Protein AF-A0A7V6W565-F1 (afdb_monomer_lite)

pLDDT: mean 85.3, std 11.92, range [52.03, 97.38]

Foldseek 3Di:
DPPDPALDQWDKDWADDPQQPPDRDQQRWIKMWTAPLVFQWTAQIWTADPVGDIDGDQAHPPPRHGRTDGFPPSVVVSVVVVVVCVVVVVLSDKDWDWDGDPVGIDTPDIGSDDDCVVVCVVHDLCPRPVSVVVVVVVVVVPPDDDDPDPPDPD

Radius of gyration: 19.62 Å; chains: 1; bounding box: 50×30×70 Å

Sequence (154 aa):
LPGIADPIAKGLVRFGCSASKEVDNTSQGSVFCFIDVTTGSYGNPQQDTSDGRRIHPQEHPDTGAPLTGQIPRWKEVRQLIIKICDYMPELEYLGFDIAVSDKGIKIIEINSLPEMTDYQIAGPLKKDPWYGKLWQRAVEKKQPLQPPSRIGDS

Structure (mmCIF, N/CA/C/O backbone):
data_AF-A0A7V6W565-F1
#
_entry.id   AF-A0A7V6W565-F1
#
loop_
_atom_site.group_PDB
_atom_site.id
_atom_site.type_symbol
_atom_site.label_atom_id
_atom_site.label_alt_id
_atom_site.label_comp_id
_atom_site.label_asym_id
_atom_site.label_entity_id
_atom_site.label_seq_id
_atom_site.pdbx_PDB_ins_code
_atom_site.Cartn_x
_atom_site.Cartn_y
_atom_site.Cartn_z
_atom_site.occupancy
_atom_site.B_iso_or_equiv
_atom_site.auth_seq_id
_atom_site.auth_comp_id
_atom_site.auth_asym_id
_atom_site.auth_atom_id
_atom_site.pdbx_PDB_model_num
ATOM 1 N N . LEU A 1 1 ? -14.325 4.413 11.667 1.00 77.38 1 LEU A N 1
ATOM 2 C CA . LEU A 1 1 ? -13.976 5.641 12.430 1.00 77.38 1 LEU A CA 1
ATOM 3 C C . LEU A 1 1 ? -14.972 6.750 12.079 1.00 77.38 1 LEU A C 1
ATOM 5 O O . LEU A 1 1 ? -15.137 7.003 10.891 1.00 77.38 1 LEU A O 1
ATOM 9 N N . PRO A 1 2 ? -15.662 7.391 13.040 1.00 78.56 2 PRO A N 1
ATOM 10 C CA . PRO A 1 2 ? -16.654 8.428 12.737 1.00 78.56 2 PRO A CA 1
ATOM 11 C C . PRO A 1 2 ? -16.098 9.562 11.860 1.00 78.56 2 PRO A C 1
ATOM 13 O O . PRO A 1 2 ? -15.014 10.096 12.112 1.00 78.56 2 PRO A O 1
ATOM 16 N N . GLY A 1 3 ? -16.837 9.930 10.811 1.00 81.12 3 GLY A N 1
ATOM 17 C CA . GLY A 1 3 ? -16.456 10.988 9.869 1.00 81.12 3 GLY A CA 1
ATOM 18 C C . GLY A 1 3 ? -15.223 10.677 9.011 1.00 81.12 3 GLY A C 1
ATOM 19 O O . GLY A 1 3 ? -14.555 11.607 8.568 1.00 81.12 3 GLY A O 1
ATOM 20 N N . ILE A 1 4 ? -14.854 9.405 8.856 1.00 84.44 4 ILE A N 1
ATOM 21 C CA . ILE A 1 4 ? -13.958 8.936 7.794 1.00 84.44 4 ILE A CA 1
ATOM 22 C C . ILE A 1 4 ? -14.836 8.332 6.699 1.00 84.44 4 ILE A C 1
ATOM 24 O O . ILE A 1 4 ? -15.670 7.481 6.997 1.00 84.44 4 ILE A O 1
ATOM 28 N N . ALA A 1 5 ? -14.668 8.804 5.462 1.00 81.56 5 ALA A N 1
ATOM 29 C CA . ALA A 1 5 ? -15.495 8.390 4.330 1.00 81.56 5 ALA A CA 1
ATOM 30 C C . ALA A 1 5 ? -15.083 7.023 3.759 1.00 81.56 5 ALA A C 1
ATOM 32 O O . ALA A 1 5 ? -15.949 6.200 3.480 1.00 81.56 5 ALA A O 1
ATOM 33 N N . ASP A 1 6 ? -13.777 6.774 3.614 1.00 90.56 6 ASP A N 1
ATOM 34 C CA . ASP A 1 6 ? -13.244 5.500 3.122 1.00 90.56 6 ASP A CA 1
ATOM 35 C C . ASP A 1 6 ? -12.639 4.692 4.284 1.00 90.56 6 ASP A C 1
ATOM 37 O O . ASP A 1 6 ? -11.748 5.200 4.975 1.00 90.56 6 ASP A O 1
ATOM 41 N N . PRO A 1 7 ? -13.100 3.454 4.549 1.00 91.06 7 PRO A N 1
ATOM 42 C CA . PRO A 1 7 ? -12.508 2.619 5.591 1.00 91.06 7 PRO A CA 1
ATOM 43 C C . PRO A 1 7 ? -11.051 2.230 5.301 1.00 91.06 7 PRO A C 1
ATOM 45 O O . PRO A 1 7 ? -10.328 1.912 6.243 1.00 91.06 7 PRO A O 1
ATOM 48 N N . ILE A 1 8 ? -10.600 2.280 4.043 1.00 94.06 8 ILE A N 1
ATOM 49 C CA . ILE A 1 8 ? -9.221 1.955 3.665 1.00 94.06 8 ILE A CA 1
ATOM 50 C C . ILE A 1 8 ? -8.350 3.209 3.812 1.00 94.06 8 ILE A C 1
ATOM 52 O O . ILE A 1 8 ? -8.571 4.210 3.138 1.00 94.06 8 ILE A O 1
ATOM 56 N N . ALA A 1 9 ? -7.352 3.143 4.697 1.00 92.19 9 ALA A N 1
ATOM 57 C CA . ALA A 1 9 ? -6.490 4.279 5.029 1.00 92.19 9 ALA A CA 1
ATOM 58 C C . ALA A 1 9 ? -5.532 4.650 3.891 1.00 92.19 9 ALA A C 1
ATOM 60 O O . ALA A 1 9 ? -5.513 5.782 3.413 1.00 92.19 9 ALA A O 1
ATOM 61 N N . LYS A 1 10 ? -4.707 3.680 3.488 1.00 92.31 10 LYS A N 1
ATOM 62 C CA . LYS A 1 10 ? -3.666 3.798 2.468 1.00 92.31 10 LYS A CA 1
ATOM 63 C C . LYS A 1 10 ? -3.403 2.434 1.844 1.00 92.31 10 LYS A C 1
ATOM 65 O O . LYS A 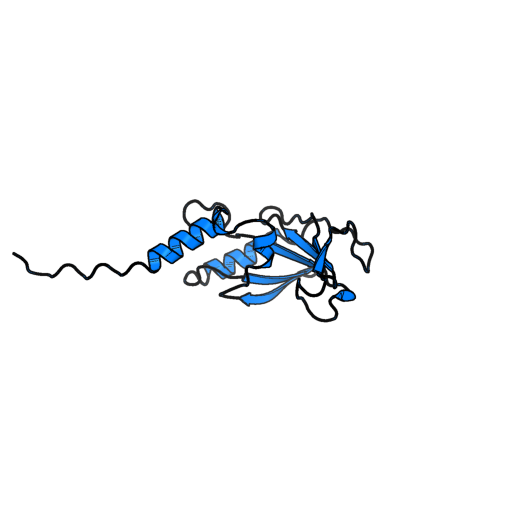1 10 ? -3.751 1.403 2.415 1.00 92.31 10 LYS A O 1
ATOM 70 N N . GLY A 1 11 ? -2.769 2.458 0.681 1.00 93.31 11 GLY A N 1
ATOM 71 C CA . GLY A 1 11 ? -2.233 1.280 0.021 1.00 93.31 11 GLY A CA 1
ATOM 72 C C . GLY A 1 11 ? -0.993 1.650 -0.777 1.00 93.31 11 GLY A C 1
ATOM 73 O O . GLY A 1 11 ? -0.820 2.800 -1.190 1.00 93.31 11 GLY A O 1
ATOM 74 N N . LEU A 1 12 ? -0.135 0.666 -0.986 1.00 93.31 12 LEU A N 1
ATOM 75 C CA . LEU A 1 12 ? 0.997 0.750 -1.892 1.00 93.31 12 LEU A CA 1
ATOM 76 C C . LEU A 1 12 ? 1.062 -0.530 -2.721 1.00 93.31 12 LEU A C 1
ATOM 78 O O . LEU A 1 12 ? 0.588 -1.581 -2.291 1.00 93.31 12 LEU A O 1
ATOM 82 N N . VAL A 1 13 ? 1.623 -0.423 -3.916 1.00 92.50 13 VAL A N 1
ATOM 83 C CA . VAL A 1 13 ? 1.984 -1.564 -4.755 1.00 92.50 13 VAL A CA 1
ATOM 84 C C . VAL A 1 13 ? 3.499 -1.649 -4.802 1.00 92.50 13 VAL A C 1
ATOM 86 O O . VAL A 1 13 ? 4.162 -0.628 -4.991 1.00 92.50 13 VAL A O 1
ATOM 89 N N . ARG A 1 14 ? 4.032 -2.858 -4.614 1.00 89.31 14 ARG A N 1
ATOM 90 C CA . ARG A 1 14 ? 5.461 -3.164 -4.723 1.00 89.31 14 ARG A CA 1
ATOM 91 C C . ARG A 1 14 ? 5.709 -3.929 -6.017 1.00 89.31 14 ARG A C 1
ATOM 93 O O . ARG A 1 14 ? 4.965 -4.845 -6.362 1.00 89.31 14 ARG A O 1
ATOM 100 N N . PHE A 1 15 ? 6.752 -3.533 -6.728 1.00 88.62 15 PHE A N 1
ATOM 101 C CA . PHE A 1 15 ? 7.252 -4.191 -7.923 1.00 88.62 15 PHE A CA 1
ATOM 102 C C . PHE A 1 15 ? 8.594 -4.823 -7.570 1.00 88.62 15 PHE A C 1
ATOM 104 O O . PHE A 1 15 ? 9.558 -4.121 -7.244 1.00 88.62 15 PHE A O 1
ATOM 111 N N . GLY A 1 16 ? 8.626 -6.155 -7.592 1.00 83.38 16 GLY A N 1
ATOM 112 C CA . GLY A 1 16 ? 9.849 -6.911 -7.364 1.00 83.38 16 GLY A CA 1
ATOM 113 C C . GLY A 1 16 ? 10.858 -6.634 -8.469 1.00 83.38 16 GLY A C 1
ATOM 114 O O . GLY A 1 16 ? 10.502 -6.635 -9.646 1.00 83.38 16 GLY A O 1
ATOM 115 N N . CYS A 1 17 ? 12.112 -6.425 -8.084 1.00 76.81 17 CYS A N 1
ATOM 116 C CA . CYS A 1 17 ? 13.211 -6.203 -9.008 1.00 76.81 17 CYS A CA 1
ATOM 117 C C . CYS A 1 17 ? 14.395 -7.135 -8.713 1.00 76.81 17 CYS A C 1
ATOM 119 O O . CYS A 1 17 ? 14.530 -7.692 -7.619 1.00 76.81 17 CYS A O 1
ATOM 121 N N . SER A 1 18 ? 15.302 -7.280 -9.675 1.00 78.56 18 SER A N 1
ATOM 122 C CA . SER A 1 18 ? 16.532 -8.061 -9.527 1.00 78.56 18 SER A CA 1
ATOM 123 C C . SER A 1 18 ? 17.383 -7.576 -8.346 1.00 78.56 18 SER A C 1
ATOM 125 O O . SER A 1 18 ? 18.004 -8.387 -7.657 1.00 78.56 18 SER A O 1
ATOM 127 N N . ALA A 1 19 ? 17.347 -6.271 -8.049 1.00 69.44 19 ALA A N 1
ATOM 128 C CA . ALA A 1 19 ? 18.035 -5.677 -6.907 1.00 69.44 19 ALA A CA 1
ATOM 129 C C . ALA A 1 19 ? 17.452 -6.122 -5.549 1.00 69.44 19 ALA A C 1
ATOM 131 O O . ALA A 1 19 ? 18.225 -6.321 -4.611 1.00 69.44 19 ALA A O 1
ATOM 132 N N . SER A 1 20 ? 16.136 -6.362 -5.460 1.00 64.94 20 SER A N 1
ATOM 133 C CA . SER A 1 20 ? 15.459 -6.838 -4.240 1.00 64.94 20 SER A CA 1
ATOM 134 C C . SER A 1 20 ? 15.585 -8.344 -3.987 1.00 64.94 20 SER A C 1
ATOM 136 O O . SER A 1 20 ? 15.229 -8.818 -2.908 1.00 64.94 20 SER A O 1
ATOM 138 N N . LYS A 1 21 ? 16.137 -9.107 -4.944 1.00 69.75 21 LYS A N 1
ATOM 139 C CA . LYS A 1 21 ? 16.239 -10.578 -4.879 1.00 69.75 21 LYS A CA 1
ATOM 140 C C . LYS A 1 21 ? 14.869 -11.215 -4.555 1.00 69.75 21 LYS A C 1
ATOM 142 O O . LYS A 1 21 ? 13.857 -10.786 -5.092 1.00 69.75 21 LYS A O 1
ATOM 147 N N . GLU A 1 22 ? 14.842 -12.235 -3.695 1.00 61.06 22 GLU A N 1
ATOM 148 C CA . GLU A 1 22 ? 13.642 -12.991 -3.290 1.00 61.06 22 GLU A CA 1
ATOM 149 C C . GLU A 1 22 ? 12.832 -12.314 -2.161 1.00 61.06 22 GLU A C 1
ATOM 151 O O . GLU A 1 22 ? 11.953 -12.945 -1.574 1.00 61.06 22 GLU A O 1
ATOM 156 N N . VAL A 1 23 ? 13.154 -11.071 -1.777 1.00 55.09 23 VAL A N 1
ATOM 157 C CA . VAL A 1 23 ? 12.593 -10.433 -0.573 1.00 55.09 23 VAL A CA 1
ATOM 158 C C . VAL A 1 23 ? 11.706 -9.245 -0.941 1.00 55.09 23 VAL A C 1
ATOM 160 O O . VAL A 1 23 ? 12.156 -8.294 -1.572 1.00 55.09 23 VAL A O 1
ATOM 163 N N . ASP A 1 24 ? 10.453 -9.271 -0.483 1.00 54.97 24 ASP A N 1
ATOM 164 C CA . ASP A 1 24 ? 9.462 -8.203 -0.690 1.00 54.97 24 ASP A CA 1
ATOM 165 C C . ASP A 1 24 ? 9.582 -7.095 0.377 1.00 54.97 24 ASP A C 1
ATOM 167 O O . ASP A 1 24 ? 8.641 -6.798 1.112 1.00 54.97 24 ASP A O 1
ATOM 171 N N . ASN A 1 25 ? 10.783 -6.526 0.530 1.00 59.12 25 ASN A N 1
ATOM 172 C CA . ASN A 1 25 ? 11.044 -5.440 1.477 1.00 59.12 25 ASN A CA 1
ATOM 173 C C . ASN A 1 25 ? 11.480 -4.166 0.740 1.00 59.12 25 ASN A C 1
ATOM 175 O O . ASN A 1 25 ? 12.493 -4.162 0.035 1.00 59.12 25 ASN A O 1
ATOM 179 N N . THR A 1 26 ? 10.756 -3.071 0.989 1.00 56.31 26 THR A N 1
ATOM 180 C CA . THR A 1 26 ? 10.993 -1.728 0.439 1.00 56.31 26 THR A CA 1
ATOM 181 C C . THR A 1 26 ? 12.445 -1.259 0.606 1.00 56.31 26 THR A C 1
ATOM 183 O O . THR A 1 26 ? 13.005 -0.620 -0.284 1.00 56.31 26 THR A O 1
ATOM 186 N N . SER A 1 27 ? 13.101 -1.662 1.699 1.00 56.16 27 SER A N 1
ATOM 187 C CA . SER A 1 27 ? 14.491 -1.301 2.024 1.00 56.16 27 SER A CA 1
ATOM 188 C C . SER A 1 27 ? 15.576 -2.006 1.194 1.00 56.16 27 SER A C 1
ATOM 190 O O . SER A 1 27 ? 16.754 -1.686 1.350 1.00 56.16 27 SER A O 1
ATOM 192 N N . GLN A 1 28 ? 15.220 -2.948 0.312 1.00 59.00 28 GLN A N 1
ATOM 193 C CA . GLN A 1 28 ? 16.178 -3.670 -0.542 1.00 59.00 28 GLN A CA 1
ATOM 194 C C . GLN A 1 28 ? 16.040 -3.337 -2.033 1.00 59.00 28 GLN A C 1
ATOM 196 O O . GLN A 1 28 ? 16.475 -4.095 -2.893 1.00 59.00 28 GLN A O 1
ATOM 201 N N . GLY A 1 29 ? 15.475 -2.173 -2.353 1.00 64.81 29 GLY A N 1
ATOM 202 C CA . GLY A 1 29 ? 15.491 -1.636 -3.712 1.00 64.81 29 GLY A CA 1
ATOM 203 C C . GLY A 1 29 ? 14.333 -2.063 -4.599 1.00 64.81 29 GLY A C 1
ATOM 204 O O . GLY A 1 29 ? 14.380 -1.790 -5.799 1.00 64.81 29 GLY A O 1
ATOM 205 N N . SER A 1 30 ? 13.275 -2.654 -4.035 1.00 78.19 30 SER A N 1
ATOM 206 C CA . SER A 1 30 ? 11.999 -2.791 -4.741 1.00 78.19 30 SER A CA 1
ATOM 207 C C . SER A 1 30 ? 11.442 -1.411 -5.087 1.00 78.19 30 SER A C 1
ATOM 209 O O . SER A 1 30 ? 11.526 -0.477 -4.283 1.00 78.19 30 SER A O 1
ATOM 211 N N . VAL A 1 31 ? 10.835 -1.286 -6.262 1.00 89.38 31 VAL A N 1
ATOM 212 C CA . VAL A 1 31 ? 10.115 -0.064 -6.625 1.00 89.38 31 VAL A CA 1
ATOM 213 C C . VAL A 1 31 ? 8.718 -0.136 -6.028 1.00 89.38 31 VAL A C 1
ATOM 215 O O . VAL A 1 31 ? 8.062 -1.169 -6.132 1.00 89.38 31 VAL A O 1
ATOM 218 N N . PHE A 1 32 ? 8.219 0.952 -5.453 1.00 91.50 32 PHE A N 1
ATOM 219 C CA . PHE A 1 32 ? 6.836 1.012 -4.990 1.00 91.50 32 PHE A CA 1
ATOM 220 C C . PHE A 1 32 ? 6.128 2.285 -5.440 1.00 91.50 32 PHE A C 1
ATOM 222 O O . PHE A 1 32 ? 6.753 3.309 -5.712 1.00 91.50 32 PHE A O 1
ATOM 229 N N . CYS A 1 33 ? 4.803 2.211 -5.522 1.00 93.75 33 CYS A N 1
ATOM 230 C CA . CYS A 1 33 ? 3.924 3.344 -5.799 1.00 93.75 33 CYS A CA 1
ATOM 231 C C . CYS A 1 33 ? 2.805 3.385 -4.764 1.00 93.75 33 CYS A C 1
ATOM 233 O O . CYS A 1 33 ? 2.259 2.343 -4.396 1.00 93.75 33 CYS A O 1
ATOM 235 N N . PHE A 1 34 ? 2.409 4.582 -4.335 1.00 93.88 34 PHE A N 1
ATOM 236 C CA . PHE A 1 34 ? 1.179 4.719 -3.562 1.00 93.88 34 PHE A CA 1
ATOM 237 C C . PHE A 1 34 ? -0.031 4.483 -4.460 1.00 93.88 34 PHE A C 1
ATOM 239 O O . PHE A 1 34 ? -0.058 4.904 -5.618 1.00 93.88 34 PHE A O 1
ATOM 246 N N . ILE A 1 35 ? -1.031 3.818 -3.895 1.00 95.00 35 ILE A N 1
ATOM 247 C CA . ILE A 1 35 ? -2.313 3.568 -4.539 1.00 95.00 35 ILE A CA 1
ATOM 248 C C . ILE A 1 35 ? -3.280 4.653 -4.065 1.00 95.00 35 ILE A C 1
ATOM 250 O O . ILE A 1 35 ? -3.451 4.860 -2.860 1.00 95.00 35 ILE A O 1
ATOM 254 N N . ASP A 1 36 ? -3.960 5.318 -4.995 1.00 95.00 36 ASP A N 1
ATOM 255 C CA . ASP A 1 36 ? -5.219 5.982 -4.680 1.00 95.00 36 ASP A CA 1
ATOM 256 C C . ASP A 1 36 ? -6.225 4.893 -4.330 1.00 95.00 36 ASP A C 1
ATOM 258 O O . ASP A 1 36 ? -6.755 4.196 -5.198 1.00 95.00 36 ASP A O 1
ATOM 262 N N . VAL A 1 37 ? -6.477 4.735 -3.035 1.00 94.44 37 VAL A N 1
ATOM 263 C CA . VAL A 1 37 ? -7.314 3.653 -2.531 1.00 94.44 37 VAL A CA 1
ATOM 264 C C . VAL A 1 37 ? -8.722 3.706 -3.116 1.00 94.44 37 VAL A C 1
ATOM 266 O O . VAL A 1 37 ? -9.329 2.656 -3.299 1.00 94.44 37 VAL A O 1
ATOM 269 N N . THR A 1 38 ? -9.233 4.876 -3.500 1.00 94.56 38 THR A N 1
ATOM 270 C CA . THR A 1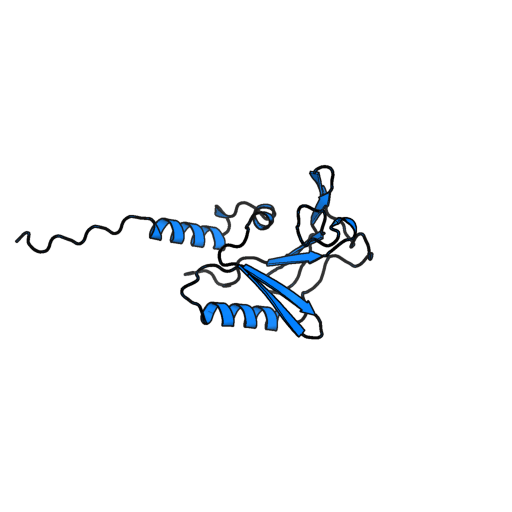 38 ? -10.575 5.021 -4.076 1.00 94.56 38 THR A CA 1
ATOM 271 C C . THR A 1 38 ? -10.637 4.428 -5.480 1.00 94.56 38 THR A C 1
ATOM 273 O O . THR A 1 38 ? -11.565 3.684 -5.803 1.00 94.56 38 THR A O 1
ATOM 276 N N . THR A 1 39 ? -9.642 4.732 -6.315 1.00 95.75 39 THR A N 1
ATOM 277 C CA . THR A 1 39 ? -9.665 4.412 -7.752 1.00 95.75 39 THR A CA 1
ATOM 278 C C . THR A 1 39 ? -8.851 3.174 -8.119 1.00 95.75 39 THR A C 1
ATOM 280 O O . THR A 1 39 ? -9.129 2.532 -9.133 1.00 95.75 39 THR A O 1
ATOM 283 N N . GLY A 1 40 ? -7.874 2.803 -7.294 1.00 96.19 40 GLY A N 1
ATOM 284 C CA . GLY A 1 40 ? -6.899 1.750 -7.575 1.00 96.19 40 GLY A CA 1
ATOM 285 C C . GLY A 1 40 ? -5.779 2.208 -8.496 1.00 96.19 40 GLY A C 1
ATOM 286 O O . GLY A 1 40 ? -4.976 1.383 -8.924 1.00 96.19 40 GLY A O 1
ATOM 287 N N . SER A 1 41 ? -5.739 3.496 -8.838 1.00 97.38 41 SER A N 1
ATOM 288 C CA . SER A 1 41 ? -4.667 4.068 -9.644 1.00 97.38 41 SER A CA 1
ATOM 289 C C . SER A 1 41 ? -3.389 4.159 -8.818 1.00 97.38 41 SER A C 1
ATOM 291 O O . SER A 1 41 ? -3.440 4.485 -7.633 1.00 97.38 41 SER A O 1
ATOM 293 N N . TYR A 1 42 ? -2.243 3.909 -9.436 1.00 95.88 42 TYR A N 1
ATOM 294 C CA . TYR A 1 42 ? -0.934 4.061 -8.811 1.00 95.88 42 TYR A CA 1
ATOM 295 C C . TYR A 1 42 ? 0.015 4.840 -9.721 1.00 95.88 42 TYR A C 1
ATOM 297 O O . TYR A 1 42 ? -0.119 4.832 -10.944 1.00 95.88 42 TYR A O 1
ATOM 305 N N . GLY A 1 43 ? 0.985 5.507 -9.103 1.00 94.00 43 GLY A N 1
ATOM 306 C CA . GLY A 1 43 ? 2.036 6.257 -9.781 1.00 94.00 43 GLY A CA 1
ATOM 307 C C . GLY A 1 43 ? 2.983 6.912 -8.777 1.00 94.00 43 GLY A C 1
ATOM 308 O O . GLY A 1 43 ? 2.934 6.610 -7.583 1.00 94.00 43 GLY A O 1
ATOM 309 N N . ASN A 1 44 ? 3.814 7.842 -9.258 1.00 92.25 44 ASN A N 1
ATOM 310 C CA . ASN A 1 44 ? 4.878 8.491 -8.476 1.00 92.25 44 ASN A CA 1
ATOM 311 C C . ASN A 1 44 ? 5.822 7.470 -7.814 1.00 92.25 44 ASN A C 1
ATOM 313 O O . ASN A 1 44 ? 5.905 7.414 -6.582 1.00 92.25 44 ASN A O 1
ATOM 317 N N . PRO A 1 45 ? 6.508 6.650 -8.626 1.00 93.00 45 PRO A N 1
ATOM 318 C CA . PRO A 1 45 ? 7.350 5.572 -8.136 1.00 93.00 45 PRO A CA 1
ATOM 319 C C . PRO A 1 45 ? 8.468 6.074 -7.238 1.00 93.00 45 PRO A C 1
ATOM 321 O O . PRO A 1 45 ? 9.012 7.168 -7.419 1.00 93.00 45 PRO A O 1
ATOM 324 N N . GLN A 1 46 ? 8.813 5.237 -6.273 1.00 91.31 46 GLN A N 1
ATOM 325 C CA . GLN A 1 46 ? 9.887 5.459 -5.326 1.00 91.31 46 GLN A CA 1
ATOM 326 C C . GLN A 1 46 ? 10.722 4.191 -5.212 1.00 91.31 46 GLN A C 1
ATOM 328 O O . GLN A 1 46 ? 10.188 3.082 -5.229 1.00 91.31 46 GLN A O 1
ATOM 333 N N . GLN A 1 47 ? 12.033 4.364 -5.105 1.00 88.50 47 GLN A N 1
ATOM 334 C CA . GLN A 1 47 ? 12.974 3.268 -4.935 1.00 88.50 47 GLN A CA 1
ATOM 335 C C . GLN A 1 47 ? 14.128 3.723 -4.048 1.00 88.50 47 GLN A C 1
ATOM 337 O O . GLN A 1 47 ? 14.704 4.789 -4.285 1.00 88.50 47 GLN A O 1
ATOM 342 N N . ASP A 1 48 ? 14.466 2.907 -3.055 1.00 86.06 48 ASP A N 1
ATOM 343 C CA . ASP A 1 48 ? 15.668 3.096 -2.249 1.00 86.06 48 ASP A CA 1
ATOM 344 C C . ASP A 1 48 ? 16.863 2.421 -2.918 1.00 86.06 48 ASP A C 1
ATOM 346 O O . ASP A 1 48 ? 16.814 1.254 -3.299 1.00 86.06 48 ASP A O 1
ATOM 350 N N . THR A 1 49 ? 17.951 3.160 -3.093 1.00 81.69 49 THR A N 1
ATOM 351 C CA . THR A 1 49 ? 19.196 2.641 -3.657 1.00 81.69 49 THR A CA 1
ATOM 352 C C . THR A 1 49 ? 20.125 2.151 -2.552 1.00 81.69 49 THR A C 1
ATOM 354 O O . THR A 1 49 ? 20.045 2.580 -1.402 1.00 81.69 49 THR A O 1
ATOM 357 N N . SER A 1 50 ? 21.062 1.265 -2.896 1.00 78.75 50 SER A N 1
ATOM 358 C CA . SER A 1 50 ? 22.005 0.667 -1.935 1.00 78.75 50 SER A CA 1
ATOM 359 C C . SER A 1 50 ? 22.907 1.679 -1.215 1.00 78.75 50 SER A C 1
ATOM 361 O O . SER A 1 50 ? 23.490 1.359 -0.186 1.00 78.75 50 SER A O 1
ATOM 363 N N . ASP A 1 51 ? 23.047 2.889 -1.758 1.00 82.94 51 ASP A N 1
ATOM 364 C CA . ASP A 1 51 ? 23.773 4.009 -1.150 1.00 82.94 51 ASP A CA 1
ATOM 365 C C . ASP A 1 51 ? 22.879 4.914 -0.275 1.00 82.94 51 ASP A C 1
ATOM 367 O O . ASP A 1 51 ? 23.304 5.991 0.140 1.00 82.94 51 ASP A O 1
ATOM 371 N N . GLY A 1 52 ? 21.648 4.481 0.019 1.00 80.69 52 GLY A N 1
ATOM 372 C CA . GLY A 1 52 ? 20.719 5.148 0.932 1.00 80.69 52 GLY A CA 1
ATOM 373 C C . GLY A 1 52 ? 19.976 6.343 0.334 1.00 80.69 52 GLY A C 1
ATOM 374 O O . GLY A 1 52 ? 19.356 7.106 1.076 1.00 80.69 52 GLY A O 1
ATOM 375 N N . ARG A 1 53 ? 20.036 6.545 -0.988 1.00 85.69 53 ARG A N 1
ATOM 376 C CA . ARG A 1 53 ? 19.262 7.593 -1.667 1.00 85.69 53 ARG A CA 1
ATOM 377 C C . ARG A 1 53 ? 17.883 7.080 -2.066 1.00 85.69 53 ARG A C 1
ATOM 379 O O . ARG A 1 53 ? 17.687 5.893 -2.300 1.00 85.69 53 ARG A O 1
ATOM 386 N N . ARG A 1 54 ? 16.944 8.015 -2.216 1.00 87.31 54 ARG A N 1
ATOM 387 C CA . ARG A 1 54 ? 15.642 7.754 -2.828 1.00 87.31 54 ARG A CA 1
ATOM 388 C C . ARG A 1 54 ? 15.595 8.317 -4.236 1.00 87.31 54 ARG A C 1
ATOM 390 O O . ARG A 1 54 ? 15.920 9.487 -4.441 1.00 87.31 54 ARG A O 1
ATOM 397 N N . ILE A 1 55 ? 15.180 7.492 -5.186 1.00 90.12 55 ILE A N 1
ATOM 398 C CA . ILE A 1 55 ? 15.021 7.868 -6.592 1.00 90.12 55 ILE A CA 1
ATOM 399 C C . ILE A 1 55 ? 13.584 7.633 -7.071 1.00 90.12 55 ILE A C 1
ATOM 401 O O . ILE A 1 55 ? 12.811 6.914 -6.437 1.00 90.12 55 ILE A O 1
ATOM 405 N N . HIS A 1 56 ? 13.246 8.249 -8.207 1.00 92.75 56 HIS A N 1
ATOM 406 C CA . HIS A 1 56 ? 11.916 8.218 -8.822 1.00 92.75 56 HIS A CA 1
ATOM 407 C C . HIS A 1 56 ? 12.002 7.720 -10.277 1.00 92.75 56 HIS A C 1
ATOM 409 O O . HIS A 1 56 ? 11.967 8.532 -11.210 1.00 92.75 56 HIS A O 1
ATOM 415 N N . PRO A 1 57 ? 12.199 6.406 -10.492 1.00 91.19 57 PRO A N 1
ATOM 416 C CA . PRO A 1 57 ? 12.402 5.850 -11.829 1.00 91.19 57 PRO A CA 1
ATOM 417 C C . PRO A 1 57 ? 11.114 5.949 -12.652 1.00 91.19 57 PRO A C 1
ATOM 419 O O . PRO A 1 57 ? 10.048 5.661 -12.137 1.00 91.19 57 PRO A O 1
ATOM 422 N N . GLN A 1 58 ? 11.176 6.338 -13.926 1.00 87.81 58 GLN A N 1
ATOM 423 C CA . GLN A 1 58 ? 9.962 6.403 -14.765 1.00 87.81 58 GLN A CA 1
ATOM 424 C C . GLN A 1 58 ? 9.486 5.014 -15.225 1.00 87.81 58 GLN A C 1
ATOM 426 O O . GLN A 1 58 ? 8.294 4.797 -15.447 1.00 87.81 58 GLN A O 1
ATOM 431 N N . GLU A 1 59 ? 10.417 4.067 -15.320 1.00 93.19 59 GLU A N 1
ATOM 432 C CA . GLU A 1 59 ? 10.201 2.707 -15.809 1.00 93.19 59 GLU A CA 1
ATOM 433 C C . GLU A 1 59 ? 10.801 1.690 -14.838 1.00 93.19 59 GLU A C 1
ATOM 435 O O . GLU A 1 59 ? 11.744 1.987 -14.099 1.00 93.19 59 GLU A O 1
ATOM 440 N N . HIS A 1 60 ? 10.250 0.479 -14.837 1.00 91.19 60 HIS A N 1
ATOM 441 C CA . HIS A 1 60 ? 10.747 -0.618 -14.025 1.00 91.19 60 HIS A CA 1
ATOM 442 C C . HIS A 1 60 ? 12.175 -0.999 -14.456 1.00 91.19 60 HIS A C 1
ATOM 444 O O . HIS A 1 60 ? 12.383 -1.286 -15.638 1.00 91.19 60 HIS A O 1
ATOM 450 N N . PRO A 1 61 ? 13.145 -1.078 -13.526 1.00 87.44 61 PRO A N 1
ATOM 451 C CA . PRO A 1 61 ? 14.563 -1.218 -13.867 1.00 87.44 61 PRO A CA 1
ATOM 452 C C . PRO A 1 61 ? 14.892 -2.492 -14.655 1.00 87.44 61 PRO A C 1
ATOM 454 O O . PRO A 1 61 ? 15.815 -2.476 -15.463 1.00 87.44 61 PRO A O 1
ATOM 457 N N . ASP A 1 62 ? 14.132 -3.576 -14.460 1.00 88.81 62 ASP A N 1
ATOM 458 C CA . ASP A 1 62 ? 14.402 -4.851 -15.143 1.00 88.81 62 ASP A CA 1
ATOM 459 C C . ASP A 1 62 ? 13.576 -5.078 -16.413 1.00 88.81 62 ASP A C 1
ATOM 461 O O . ASP A 1 62 ? 13.958 -5.883 -17.257 1.00 88.81 62 ASP A O 1
ATOM 465 N N . THR A 1 63 ? 12.412 -4.434 -16.539 1.00 91.00 63 THR A N 1
ATOM 466 C CA . THR A 1 63 ? 11.437 -4.770 -17.596 1.00 91.00 63 THR A CA 1
ATOM 467 C C . THR A 1 63 ? 11.136 -3.605 -18.527 1.00 91.00 63 THR A C 1
ATOM 469 O O . THR A 1 63 ? 10.517 -3.819 -19.565 1.00 91.00 63 THR A O 1
ATOM 472 N N . GLY A 1 64 ? 11.521 -2.376 -18.163 1.00 92.69 64 GLY A N 1
ATOM 473 C CA . GLY A 1 64 ? 11.116 -1.161 -18.872 1.00 92.69 64 GLY A CA 1
ATOM 474 C C . GLY A 1 64 ? 9.613 -0.872 -18.778 1.00 92.69 64 GLY A C 1
ATOM 475 O O . GLY A 1 64 ? 9.113 0.033 -19.437 1.00 92.69 64 GLY A O 1
ATOM 476 N N . ALA A 1 65 ? 8.858 -1.645 -17.987 1.00 92.31 65 ALA A N 1
ATOM 477 C CA . ALA A 1 65 ? 7.421 -1.452 -17.861 1.00 92.31 65 ALA A CA 1
ATOM 478 C C . ALA A 1 65 ? 7.110 -0.108 -17.176 1.00 92.31 65 ALA A C 1
ATOM 480 O O . ALA A 1 65 ? 7.822 0.282 -16.245 1.00 92.31 65 ALA A O 1
ATOM 481 N N . PRO A 1 66 ? 6.036 0.592 -17.576 1.00 93.25 66 PRO A N 1
ATOM 482 C CA . PRO A 1 66 ? 5.647 1.840 -16.935 1.00 93.25 66 PRO A CA 1
ATOM 483 C C . PRO A 1 66 ? 5.245 1.608 -15.472 1.00 93.25 66 PRO A C 1
ATOM 485 O O . PRO A 1 66 ? 4.500 0.683 -15.149 1.00 93.25 66 PRO A O 1
ATOM 488 N N . LEU A 1 67 ? 5.690 2.498 -14.584 1.00 94.00 67 LEU A N 1
ATOM 489 C CA . LEU A 1 67 ? 5.384 2.466 -13.146 1.00 94.00 67 LEU A CA 1
ATOM 490 C C . LEU A 1 67 ? 4.181 3.354 -12.793 1.00 94.00 67 LEU A C 1
ATOM 492 O O . LEU A 1 67 ? 4.143 4.042 -11.775 1.00 94.00 67 LEU A O 1
ATOM 496 N N . THR A 1 68 ? 3.193 3.358 -13.679 1.00 95.56 68 THR A N 1
ATOM 497 C CA . THR A 1 68 ? 1.920 4.060 -13.525 1.00 95.56 68 THR A CA 1
ATOM 498 C C . THR A 1 68 ? 0.820 3.214 -14.146 1.00 95.56 68 THR A C 1
ATOM 500 O O . THR A 1 68 ? 1.052 2.530 -15.146 1.00 95.56 68 THR A O 1
ATOM 503 N N . GLY A 1 69 ? -0.367 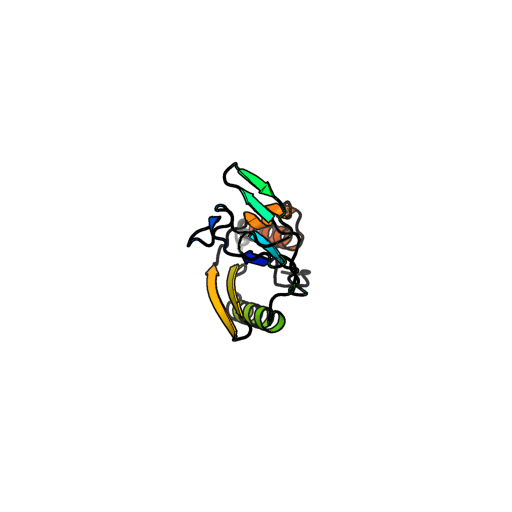3.216 -13.551 1.00 94.94 69 GLY A N 1
ATOM 504 C CA . GLY A 1 69 ? -1.465 2.383 -14.024 1.00 94.94 69 GLY A CA 1
ATOM 505 C C . GLY A 1 69 ? -2.575 2.225 -13.001 1.00 94.94 69 GLY A C 1
ATOM 506 O O . GLY A 1 69 ? -2.753 3.061 -12.117 1.00 94.94 69 GLY A O 1
ATOM 507 N N . GLN A 1 70 ? -3.331 1.138 -13.133 1.00 95.88 70 GLN A N 1
ATOM 508 C CA . GLN A 1 70 ? -4.435 0.797 -12.245 1.00 95.88 70 GLN A CA 1
ATOM 509 C C . GLN A 1 70 ? -4.333 -0.669 -11.824 1.00 95.88 70 GLN A C 1
ATOM 511 O O . GLN A 1 70 ? -4.057 -1.536 -12.652 1.00 95.88 70 GLN A O 1
ATOM 516 N N . ILE A 1 71 ? -4.565 -0.953 -10.542 1.00 95.25 71 ILE A N 1
ATOM 517 C CA . ILE A 1 71 ? -4.572 -2.323 -10.024 1.00 95.25 71 ILE A CA 1
ATOM 518 C C . ILE A 1 71 ? -5.730 -3.105 -10.673 1.00 95.25 71 ILE A C 1
ATOM 520 O O . ILE A 1 71 ? -6.888 -2.673 -10.578 1.00 95.25 71 ILE A O 1
ATOM 524 N N . PRO A 1 72 ? -5.467 -4.263 -11.311 1.00 94.31 72 PRO A N 1
ATOM 525 C CA . PRO A 1 72 ? -6.523 -5.101 -11.867 1.00 94.31 72 PRO A CA 1
ATOM 526 C C . PRO A 1 72 ? -7.547 -5.474 -10.794 1.00 94.31 72 PRO A C 1
ATOM 528 O O . PRO A 1 72 ? -7.199 -5.656 -9.634 1.00 94.31 72 PRO A O 1
ATOM 531 N N . ARG A 1 73 ? -8.829 -5.598 -11.154 1.00 95.38 73 ARG A N 1
ATOM 532 C CA . ARG A 1 73 ? -9.889 -6.039 -10.221 1.00 95.38 73 ARG A CA 1
ATOM 533 C C . ARG A 1 73 ? -9.981 -5.224 -8.919 1.00 95.38 73 ARG A C 1
ATOM 535 O O . ARG A 1 73 ? -10.507 -5.719 -7.924 1.00 95.38 73 ARG A O 1
ATOM 542 N N . TRP A 1 74 ? -9.529 -3.967 -8.900 1.00 96.19 74 TRP A N 1
ATOM 543 C CA . TRP A 1 74 ? -9.455 -3.171 -7.668 1.00 96.19 74 TRP A CA 1
ATOM 544 C C . TRP A 1 74 ? -10.777 -3.092 -6.891 1.00 96.19 74 TRP A C 1
ATOM 546 O O . TRP A 1 74 ? -10.803 -3.194 -5.665 1.00 96.19 74 TRP A O 1
ATOM 556 N N . LYS A 1 75 ? -11.907 -2.988 -7.600 1.00 96.25 75 LYS A N 1
ATOM 557 C CA . LYS A 1 75 ? -13.238 -3.010 -6.979 1.00 96.25 75 LYS A CA 1
ATOM 558 C C . LYS A 1 75 ? -13.493 -4.301 -6.190 1.00 96.25 75 LYS A C 1
ATOM 560 O O . LYS A 1 75 ? -14.035 -4.236 -5.090 1.00 96.25 75 LYS A O 1
ATOM 565 N N . GLU A 1 76 ? -13.109 -5.451 -6.739 1.00 97.31 76 GLU A N 1
ATOM 566 C CA . GLU A 1 76 ? -13.246 -6.754 -6.080 1.00 97.31 76 GLU A CA 1
ATOM 567 C C . GLU A 1 76 ? -12.298 -6.855 -4.876 1.00 97.31 76 GLU A C 1
ATOM 569 O O . GLU A 1 76 ? -12.717 -7.308 -3.812 1.00 97.31 76 GLU A O 1
ATOM 574 N N . VAL A 1 77 ? -11.062 -6.353 -5.005 1.00 97.31 77 VAL A N 1
ATOM 575 C CA . VAL A 1 77 ? -10.086 -6.277 -3.901 1.00 97.31 77 VAL A CA 1
ATOM 576 C C . VAL A 1 77 ? -10.656 -5.473 -2.733 1.00 97.31 77 VAL A C 1
ATOM 578 O O . VAL A 1 77 ? -10.709 -5.971 -1.610 1.00 97.31 77 VAL A O 1
ATOM 581 N N . ARG A 1 78 ? -11.161 -4.259 -2.993 1.00 96.94 78 ARG A N 1
ATOM 582 C CA . ARG A 1 78 ? -11.788 -3.414 -1.964 1.00 96.94 78 ARG A CA 1
ATOM 583 C C . ARG A 1 78 ? -12.957 -4.117 -1.283 1.00 96.94 78 ARG A C 1
ATOM 585 O O . ARG A 1 78 ? -13.053 -4.105 -0.060 1.00 96.94 78 ARG A O 1
ATOM 592 N N . GLN A 1 79 ? -13.845 -4.729 -2.066 1.00 96.94 79 GLN A N 1
ATOM 593 C CA . GLN A 1 79 ? -14.998 -5.451 -1.527 1.00 96.94 79 GLN A CA 1
ATOM 594 C C . GLN A 1 79 ? -14.577 -6.627 -0.645 1.00 96.94 79 GLN A C 1
ATOM 596 O O . GLN A 1 79 ? -15.213 -6.865 0.379 1.00 96.94 79 GLN A O 1
ATOM 601 N N . LEU A 1 80 ? -13.523 -7.351 -1.024 1.00 96.69 80 LEU A N 1
ATOM 602 C CA . LEU A 1 80 ? -12.976 -8.447 -0.232 1.00 96.69 80 LEU A CA 1
ATOM 603 C C . LEU A 1 80 ? -12.416 -7.947 1.105 1.00 96.69 80 LEU A C 1
ATOM 605 O O . LEU A 1 80 ? -12.791 -8.483 2.144 1.00 96.69 80 LEU A O 1
ATOM 609 N N . ILE A 1 81 ? -11.585 -6.898 1.086 1.00 96.38 81 ILE A N 1
ATOM 610 C CA . ILE A 1 81 ? -11.006 -6.294 2.299 1.00 96.38 81 ILE A CA 1
ATOM 611 C C . ILE A 1 81 ? -12.114 -5.844 3.256 1.00 96.38 81 ILE A C 1
ATOM 613 O O . ILE A 1 81 ? -12.108 -6.223 4.423 1.00 96.38 81 ILE A O 1
ATOM 617 N N . ILE A 1 82 ? -13.093 -5.083 2.756 1.00 95.19 82 ILE A N 1
ATOM 618 C CA . ILE A 1 82 ? -14.188 -4.552 3.581 1.00 95.19 82 ILE A CA 1
ATOM 619 C C . ILE A 1 82 ? -14.995 -5.692 4.206 1.00 95.19 82 ILE A C 1
ATOM 621 O O . ILE A 1 82 ? -15.228 -5.671 5.408 1.00 95.19 82 ILE A O 1
ATOM 625 N N . LYS A 1 83 ? -15.339 -6.734 3.435 1.00 95.94 83 LYS A N 1
ATOM 626 C CA . LYS A 1 83 ? -16.059 -7.905 3.963 1.00 95.94 83 LYS A CA 1
ATOM 627 C C . LYS A 1 83 ? -15.302 -8.615 5.085 1.00 95.94 83 LYS A C 1
ATOM 629 O O . LYS A 1 83 ? -15.932 -9.091 6.021 1.00 95.94 83 LYS A O 1
ATOM 634 N N . ILE A 1 84 ? -13.976 -8.712 4.986 1.00 94.88 84 ILE A N 1
ATOM 635 C CA . ILE A 1 84 ? -13.150 -9.343 6.023 1.00 94.88 84 ILE A CA 1
ATOM 636 C C . ILE A 1 84 ? -13.120 -8.479 7.285 1.00 94.88 84 ILE A C 1
ATOM 638 O O . ILE A 1 84 ? -13.292 -9.006 8.381 1.00 94.88 84 ILE A O 1
ATOM 642 N N . CYS A 1 85 ? -12.952 -7.164 7.139 1.00 93.75 85 CYS A N 1
ATOM 643 C CA . CYS A 1 85 ? -12.988 -6.237 8.269 1.00 93.75 85 CYS A CA 1
ATOM 644 C C . CYS A 1 85 ? -14.361 -6.225 8.960 1.00 93.75 85 CYS A C 1
ATOM 646 O O . CYS A 1 85 ? -14.422 -6.258 10.185 1.00 93.75 85 CYS A O 1
ATOM 648 N N . ASP A 1 86 ? -15.454 -6.249 8.193 1.00 92.94 86 ASP A N 1
ATOM 649 C CA . ASP A 1 86 ? -16.820 -6.303 8.730 1.00 92.94 86 ASP A CA 1
ATOM 650 C C . ASP A 1 86 ? -17.105 -7.620 9.472 1.00 92.94 86 ASP A C 1
ATOM 652 O O . ASP A 1 86 ? -17.939 -7.655 10.376 1.00 92.94 86 ASP A O 1
ATOM 656 N N . TYR A 1 87 ? -16.407 -8.702 9.112 1.00 94.38 87 TYR A N 1
ATOM 657 C CA . TYR A 1 87 ? -16.513 -9.998 9.783 1.00 94.38 87 TYR A CA 1
ATOM 658 C C . TYR A 1 87 ? -15.738 -10.060 11.113 1.00 94.38 87 TYR A C 1
ATOM 660 O O . TYR A 1 87 ? -16.056 -10.893 11.957 1.00 94.38 87 TYR A O 1
ATOM 668 N N . MET A 1 88 ? -14.741 -9.189 11.317 1.00 90.94 88 MET A N 1
ATOM 669 C CA . MET A 1 88 ? -13.915 -9.122 12.536 1.00 90.94 88 MET A CA 1
ATOM 670 C C . MET A 1 88 ? -13.903 -7.699 13.127 1.00 90.94 88 MET A C 1
ATOM 672 O O . MET A 1 88 ? -12.845 -7.064 13.189 1.00 90.94 88 MET A O 1
ATOM 676 N N . PRO A 1 89 ? -15.063 -7.168 13.557 1.00 86.94 89 PRO A N 1
ATOM 677 C CA . PRO A 1 89 ? -15.205 -5.773 13.982 1.00 86.94 89 PRO A CA 1
ATOM 678 C C . PRO A 1 89 ? -14.406 -5.411 15.247 1.00 86.94 89 PRO A C 1
ATOM 680 O O . PRO A 1 89 ? -14.215 -4.230 15.541 1.00 86.94 89 PRO A O 1
ATOM 683 N N . GLU A 1 90 ? -13.938 -6.399 16.011 1.00 86.62 90 GLU A N 1
ATOM 684 C CA . GLU A 1 90 ? -13.082 -6.211 17.183 1.00 86.62 90 GLU A CA 1
ATOM 685 C C . GLU A 1 90 ? -11.665 -5.745 16.807 1.00 86.62 90 GLU A C 1
ATOM 687 O O . GLU A 1 90 ? -10.975 -5.136 17.631 1.00 86.62 90 GLU A O 1
ATOM 692 N N . LEU A 1 91 ? -11.231 -6.003 15.568 1.00 87.88 91 LEU A N 1
ATOM 693 C CA . LEU A 1 91 ? -9.934 -5.587 15.044 1.00 87.88 91 LEU A CA 1
ATOM 694 C C . LEU A 1 91 ? -10.062 -4.216 14.372 1.00 87.88 91 LEU A C 1
ATOM 696 O O . LEU A 1 91 ? -10.597 -4.072 13.279 1.00 87.88 91 LEU A O 1
ATOM 700 N N . GLU A 1 92 ? -9.545 -3.181 15.031 1.00 85.50 92 GLU A N 1
ATOM 701 C CA . GLU A 1 92 ? -9.733 -1.794 14.575 1.00 85.50 92 GLU A CA 1
ATOM 702 C C . GLU A 1 92 ? -8.807 -1.366 13.434 1.00 85.50 92 GLU A C 1
ATOM 704 O O . GLU A 1 92 ? -9.051 -0.340 12.794 1.00 85.50 92 GLU A O 1
ATOM 709 N N . TYR A 1 93 ? -7.725 -2.108 13.211 1.00 89.56 93 TYR A N 1
ATOM 710 C CA . TYR A 1 93 ? -6.739 -1.811 12.186 1.00 89.56 93 TYR A CA 1
ATOM 711 C C . TYR A 1 93 ? -6.074 -3.098 11.712 1.00 89.56 93 TYR A C 1
ATOM 713 O O . TYR A 1 93 ? -5.594 -3.889 12.520 1.00 89.56 93 TYR A O 1
ATOM 721 N N . LEU A 1 94 ? -6.069 -3.295 10.397 1.00 92.88 94 LEU A N 1
ATOM 722 C CA . LEU A 1 94 ? -5.514 -4.464 9.731 1.00 92.88 94 LEU A CA 1
ATOM 723 C C . LEU A 1 94 ? -4.734 -4.005 8.499 1.00 92.88 94 LEU A C 1
ATOM 725 O O . LEU A 1 94 ? -5.180 -3.114 7.774 1.00 92.88 94 LEU A O 1
ATOM 729 N N . GLY A 1 95 ? -3.584 -4.624 8.258 1.00 94.00 95 GLY A N 1
ATOM 730 C CA . GLY A 1 95 ? -2.864 -4.549 6.992 1.00 94.00 95 GLY A CA 1
ATOM 731 C C . GLY A 1 95 ? -3.059 -5.830 6.200 1.00 94.00 95 GLY A C 1
ATOM 732 O O . GLY A 1 95 ? -3.196 -6.904 6.784 1.00 94.00 95 GLY A O 1
ATOM 733 N N . PHE A 1 96 ? -3.080 -5.704 4.879 1.00 95.00 96 PHE A N 1
ATOM 734 C CA . PHE A 1 96 ? -3.309 -6.815 3.969 1.00 95.00 96 PHE A CA 1
ATOM 735 C C . PHE A 1 96 ? -2.217 -6.848 2.912 1.00 95.00 96 PHE A C 1
ATOM 737 O O . PHE A 1 96 ? -2.041 -5.867 2.187 1.00 95.00 96 PHE A O 1
ATOM 744 N N . ASP A 1 97 ? -1.592 -8.009 2.765 1.00 93.56 97 ASP A N 1
ATOM 745 C CA . ASP A 1 97 ? -0.687 -8.294 1.660 1.00 93.56 97 ASP A CA 1
ATOM 746 C C . ASP A 1 97 ? -1.465 -9.118 0.635 1.00 93.56 97 ASP A C 1
ATOM 748 O O . ASP A 1 97 ? -1.979 -10.204 0.926 1.00 93.56 97 ASP A O 1
ATOM 752 N N . ILE A 1 98 ? -1.630 -8.563 -0.566 1.00 94.75 98 ILE A N 1
ATOM 753 C CA . ILE A 1 98 ? -2.552 -9.089 -1.576 1.00 94.75 98 ILE A CA 1
ATOM 754 C C . ILE A 1 98 ? -1.822 -9.230 -2.907 1.00 94.75 98 ILE A C 1
ATOM 756 O O . ILE A 1 98 ? -1.336 -8.251 -3.469 1.00 94.75 98 ILE A O 1
ATOM 760 N N . ALA A 1 99 ? -1.826 -10.444 -3.455 1.00 93.06 99 ALA A N 1
ATOM 761 C CA . ALA A 1 99 ? -1.473 -10.680 -4.847 1.00 93.06 99 ALA A CA 1
ATOM 762 C C . ALA A 1 99 ? -2.715 -10.541 -5.729 1.00 93.06 99 ALA A C 1
ATOM 764 O O . ALA A 1 99 ? -3.758 -11.156 -5.477 1.00 93.06 99 ALA A O 1
ATOM 765 N N . VAL A 1 100 ? -2.584 -9.760 -6.798 1.00 93.19 100 VAL A N 1
ATOM 766 C CA . VAL A 1 100 ? -3.675 -9.469 -7.727 1.00 93.19 100 VAL A CA 1
ATOM 767 C C . VAL A 1 100 ? -3.222 -9.752 -9.152 1.00 93.19 100 VAL A C 1
ATOM 769 O O . VAL A 1 100 ? -2.139 -9.348 -9.564 1.00 93.19 100 VAL A O 1
ATOM 772 N N . SER A 1 101 ? -4.055 -10.461 -9.909 1.00 89.12 101 SER A N 1
ATOM 773 C CA . SER A 1 101 ? -3.836 -10.735 -11.329 1.00 89.12 101 SER A CA 1
ATOM 774 C C . SER A 1 101 ? -5.165 -10.824 -12.074 1.00 89.12 101 SER A C 1
ATOM 776 O O . SER A 1 101 ? -6.234 -10.941 -11.467 1.00 89.12 101 SER A O 1
ATOM 778 N N . ASP A 1 102 ? -5.107 -10.895 -13.401 1.00 84.62 102 ASP A N 1
ATOM 779 C CA . ASP A 1 102 ? -6.298 -11.114 -14.227 1.00 84.62 102 ASP A CA 1
ATOM 780 C C . ASP A 1 102 ? -6.994 -12.450 -13.925 1.00 84.62 102 ASP A C 1
ATOM 782 O O . ASP A 1 102 ? -8.206 -12.575 -14.113 1.00 84.62 102 ASP A O 1
ATOM 786 N N . LYS A 1 103 ? -6.264 -13.436 -13.386 1.00 91.19 103 LYS A N 1
ATOM 787 C CA . LYS A 1 103 ? -6.800 -14.755 -13.013 1.00 91.19 103 LYS A CA 1
ATOM 788 C C . LYS A 1 103 ? -7.517 -14.761 -11.664 1.00 91.19 103 LYS A C 1
ATOM 790 O O . LYS A 1 103 ? -8.286 -15.681 -11.405 1.00 91.19 103 LYS A O 1
ATOM 795 N N . GLY A 1 104 ? -7.277 -13.766 -10.810 1.00 93.88 104 GLY A N 1
ATOM 796 C CA . GLY A 1 104 ? -7.920 -13.678 -9.504 1.00 93.88 104 GLY A CA 1
ATOM 797 C C . GLY A 1 104 ? -7.114 -12.918 -8.457 1.00 93.88 104 GLY A C 1
ATOM 798 O O . GLY A 1 104 ? -6.035 -12.384 -8.723 1.00 93.88 104 GLY A O 1
ATOM 799 N N . ILE A 1 105 ? -7.681 -12.894 -7.252 1.00 96.81 105 ILE A N 1
ATOM 800 C CA . ILE A 1 105 ? -7.172 -12.195 -6.071 1.00 96.81 105 ILE A CA 1
ATOM 801 C C . ILE A 1 105 ? -6.798 -13.238 -5.021 1.00 96.81 105 ILE A C 1
ATOM 803 O O . ILE A 1 105 ? -7.581 -14.152 -4.752 1.00 96.81 105 ILE A O 1
ATOM 807 N N . LYS A 1 106 ? -5.623 -13.092 -4.407 1.00 95.69 106 LYS A N 1
ATOM 808 C CA . LYS A 1 106 ? -5.173 -13.936 -3.300 1.00 95.69 106 LYS A CA 1
ATOM 809 C C . LYS A 1 106 ? -4.659 -13.073 -2.156 1.00 95.69 106 LYS A C 1
ATOM 811 O O . LYS A 1 106 ? -3.780 -12.243 -2.355 1.00 95.69 106 LYS A O 1
ATOM 816 N N . ILE A 1 107 ? -5.183 -13.314 -0.959 1.00 95.62 107 ILE A N 1
ATOM 817 C CA . ILE A 1 107 ? -4.628 -12.755 0.277 1.00 95.62 107 ILE A CA 1
ATOM 818 C C . ILE A 1 107 ? -3.439 -13.626 0.676 1.00 95.62 107 ILE A C 1
ATOM 820 O O . ILE A 1 107 ? -3.577 -14.847 0.780 1.00 95.62 107 ILE A O 1
ATOM 824 N N . ILE A 1 108 ? -2.278 -13.001 0.828 1.00 93.88 108 ILE A N 1
ATOM 825 C CA . ILE A 1 108 ? -1.034 -13.649 1.247 1.00 93.88 108 ILE A CA 1
ATOM 826 C C . ILE A 1 108 ? -0.943 -13.615 2.772 1.00 93.88 108 ILE A C 1
ATOM 828 O O . ILE A 1 108 ? -0.729 -14.656 3.387 1.00 93.88 108 ILE A O 1
ATOM 832 N N . GLU A 1 109 ? -1.164 -12.443 3.368 1.00 93.44 109 GLU A N 1
ATOM 833 C CA . GLU A 1 109 ? -1.057 -12.218 4.810 1.00 93.44 109 GLU A CA 1
ATOM 834 C C . GLU A 1 109 ? -2.068 -11.162 5.283 1.00 93.44 109 GLU A C 1
ATOM 836 O O . GLU A 1 109 ? -2.451 -10.259 4.531 1.00 93.44 109 GLU A O 1
ATOM 841 N N . ILE A 1 110 ? -2.505 -11.285 6.541 1.00 93.44 110 ILE A N 1
ATOM 842 C CA . ILE A 1 110 ? -3.259 -10.255 7.260 1.00 93.44 110 ILE A CA 1
ATOM 843 C C . ILE A 1 110 ? -2.509 -9.947 8.555 1.00 93.44 110 ILE A C 1
ATOM 845 O O . ILE A 1 110 ? -2.335 -10.821 9.403 1.00 93.44 110 ILE A O 1
ATOM 849 N N . ASN A 1 111 ? -2.115 -8.689 8.718 1.00 91.69 111 ASN A N 1
ATOM 850 C CA . ASN A 1 111 ? -1.353 -8.198 9.856 1.00 91.69 111 ASN A CA 1
ATOM 851 C C . ASN A 1 111 ? -2.250 -7.360 10.773 1.00 91.69 111 ASN A C 1
ATOM 853 O O . ASN A 1 111 ? -2.819 -6.363 10.336 1.00 91.69 111 ASN A O 1
ATOM 857 N N . SER A 1 112 ? -2.356 -7.713 12.057 1.00 85.69 112 SER A N 1
ATOM 858 C CA . SER A 1 112 ? -3.106 -6.920 13.053 1.00 85.69 112 SER A CA 1
ATOM 859 C C . SER A 1 112 ? -2.358 -5.670 13.534 1.00 85.69 112 SER A C 1
ATOM 861 O O . SER A 1 112 ? -2.944 -4.786 14.157 1.00 85.69 112 SER A O 1
ATOM 863 N N . LEU A 1 113 ? -1.060 -5.585 13.233 1.00 82.25 113 LEU A N 1
ATOM 864 C CA . LEU A 1 113 ? -0.190 -4.442 13.503 1.00 82.25 113 LEU A CA 1
ATOM 865 C C . LEU A 1 113 ? 0.759 -4.245 12.314 1.00 82.25 113 LEU A C 1
ATOM 867 O O . LEU A 1 113 ? 1.947 -4.548 12.424 1.00 82.25 113 LEU A O 1
ATOM 871 N N . PRO A 1 114 ? 0.250 -3.793 11.156 1.00 83.56 114 PRO A N 1
ATOM 872 C CA . PRO A 1 114 ? 1.097 -3.618 9.992 1.00 83.56 114 PRO A CA 1
ATOM 873 C C . PRO A 1 114 ? 2.090 -2.483 10.217 1.00 83.56 114 PRO A C 1
ATOM 875 O O . PRO A 1 114 ? 1.786 -1.471 10.862 1.00 83.56 114 PRO A O 1
ATOM 878 N N . GLU A 1 115 ? 3.272 -2.649 9.636 1.00 80.31 115 GLU A N 1
ATOM 879 C CA . GLU A 1 115 ? 4.283 -1.607 9.621 1.00 80.31 115 GLU A CA 1
ATOM 880 C C . GLU A 1 115 ? 3.755 -0.351 8.907 1.00 80.31 115 GLU A C 1
ATOM 882 O O . GLU A 1 115 ? 3.002 -0.419 7.935 1.00 80.31 115 GLU A O 1
ATOM 887 N N . MET A 1 116 ? 4.122 0.824 9.425 1.00 79.44 116 MET A N 1
ATOM 888 C CA . MET A 1 116 ? 3.672 2.115 8.893 1.00 79.44 116 MET A CA 1
ATOM 889 C C . MET A 1 116 ? 4.800 2.948 8.271 1.00 79.44 116 MET A C 1
ATOM 891 O O . MET A 1 116 ? 4.554 4.081 7.853 1.00 79.44 116 MET A O 1
ATOM 895 N N . THR A 1 117 ? 6.024 2.417 8.236 1.00 75.38 117 THR A N 1
ATOM 896 C CA . THR A 1 117 ? 7.242 3.135 7.837 1.00 75.38 117 THR A CA 1
ATOM 897 C C . THR A 1 117 ? 7.112 3.722 6.435 1.00 75.38 117 THR A C 1
ATOM 899 O O . THR A 1 117 ? 7.285 4.928 6.256 1.00 75.38 117 THR A O 1
ATOM 902 N N . ASP A 1 118 ? 6.670 2.922 5.465 1.00 77.50 118 ASP A N 1
ATOM 903 C CA . ASP A 1 118 ? 6.502 3.385 4.085 1.00 77.50 118 ASP A CA 1
ATOM 904 C C . ASP A 1 118 ? 5.444 4.493 3.973 1.00 77.50 118 ASP A C 1
ATOM 906 O O . ASP A 1 118 ? 5.599 5.456 3.224 1.00 77.50 118 ASP A O 1
ATOM 910 N N . TYR A 1 119 ? 4.392 4.451 4.792 1.00 80.94 119 TYR A N 1
ATOM 911 C CA . TYR A 1 119 ? 3.351 5.480 4.783 1.00 80.94 119 TYR A CA 1
ATOM 912 C C . TYR A 1 119 ? 3.806 6.829 5.347 1.00 80.94 119 TYR A C 1
ATOM 914 O O . TYR A 1 119 ? 3.182 7.845 5.019 1.00 80.94 119 TYR A O 1
ATOM 922 N N . GLN A 1 120 ? 4.876 6.865 6.153 1.00 81.44 120 GLN A N 1
ATOM 923 C CA . GLN A 1 120 ? 5.487 8.115 6.621 1.00 81.44 120 GLN A CA 1
ATOM 924 C C . GLN A 1 120 ? 6.212 8.863 5.501 1.00 81.44 120 GLN A C 1
ATOM 926 O O . GLN A 1 120 ? 6.365 10.082 5.580 1.00 81.44 120 GLN A O 1
ATOM 931 N N . ILE A 1 121 ? 6.583 8.166 4.424 1.00 79.50 121 ILE A N 1
ATOM 932 C CA . ILE A 1 121 ? 7.178 8.774 3.230 1.00 79.50 121 ILE A CA 1
ATOM 933 C C . ILE A 1 121 ? 6.170 9.701 2.540 1.00 79.50 121 ILE A C 1
ATOM 935 O O . ILE A 1 121 ? 6.533 10.767 2.051 1.00 79.50 121 ILE A O 1
ATOM 939 N N . ALA A 1 122 ? 4.882 9.346 2.572 1.00 78.56 122 ALA A N 1
ATOM 940 C CA . ALA A 1 122 ? 3.797 10.202 2.091 1.00 78.56 122 ALA A CA 1
ATOM 941 C C . ALA A 1 122 ? 3.487 11.391 3.028 1.00 78.56 122 ALA A C 1
ATOM 943 O O . ALA A 1 122 ? 2.630 12.213 2.707 1.00 78.56 122 ALA A O 1
ATOM 944 N N . GLY A 1 123 ? 4.146 11.485 4.186 1.00 84.25 123 GLY A N 1
ATOM 945 C CA . GLY A 1 123 ? 4.021 12.589 5.133 1.00 84.25 123 GLY A CA 1
ATOM 946 C C . GLY A 1 123 ? 3.692 12.154 6.569 1.00 84.25 123 GLY A C 1
ATOM 947 O O . GLY A 1 123 ? 3.482 10.973 6.852 1.00 84.25 123 GLY A O 1
ATOM 948 N N . PRO A 1 124 ? 3.629 13.111 7.516 1.00 85.81 124 PRO A N 1
ATOM 949 C CA . PRO A 1 124 ? 3.452 12.803 8.933 1.00 85.81 124 PRO A CA 1
ATOM 950 C C . PRO A 1 124 ? 2.084 12.172 9.231 1.00 85.81 124 PRO A C 1
ATOM 952 O O . PRO A 1 124 ? 1.058 12.843 9.125 1.00 85.81 124 PRO A O 1
ATOM 955 N N . LEU A 1 125 ? 2.065 10.924 9.711 1.00 86.88 125 LEU A N 1
ATOM 956 C CA . LEU A 1 125 ? 0.824 10.176 9.982 1.00 86.88 125 LEU A CA 1
ATOM 957 C C . LEU A 1 125 ? -0.118 10.888 10.960 1.00 86.88 125 LEU A C 1
ATOM 959 O O . LEU A 1 125 ? -1.325 10.871 10.779 1.00 86.88 125 LEU A O 1
ATOM 963 N N . LYS A 1 126 ? 0.404 11.591 11.971 1.00 85.75 126 LYS A N 1
ATOM 964 C CA . LYS A 1 126 ? -0.450 12.335 12.915 1.00 85.75 126 LYS A CA 1
ATOM 965 C C . LYS A 1 126 ? -1.260 13.455 12.241 1.00 85.75 126 LYS A C 1
ATOM 967 O O . LYS A 1 126 ? -2.304 13.838 12.758 1.00 85.75 126 LYS A O 1
ATOM 972 N N . LYS A 1 127 ? -0.763 14.007 11.128 1.00 87.81 127 LYS A N 1
ATOM 973 C CA . LYS A 1 127 ? -1.452 15.050 10.350 1.00 87.81 127 LYS A CA 1
ATOM 974 C C . LYS A 1 127 ? -2.410 14.468 9.309 1.00 87.81 127 LYS A C 1
ATOM 976 O O . LYS A 1 127 ? -3.239 15.206 8.788 1.00 87.81 127 LYS A O 1
ATOM 981 N N . ASP A 1 128 ? -2.291 13.181 9.001 1.00 90.00 128 ASP A N 1
ATOM 982 C CA . ASP A 1 128 ? -3.210 12.487 8.110 1.00 90.00 128 ASP A CA 1
ATOM 983 C C . ASP A 1 128 ? -4.587 12.352 8.796 1.00 90.00 128 ASP A C 1
ATOM 985 O O . ASP A 1 128 ? -4.644 11.943 9.959 1.00 90.00 128 ASP A O 1
ATOM 989 N N . PRO A 1 129 ? -5.706 12.701 8.134 1.00 89.75 129 PRO A N 1
ATOM 990 C CA . PRO A 1 129 ? -7.028 12.664 8.761 1.00 89.75 129 PRO A CA 1
ATOM 991 C C . PRO A 1 129 ? -7.435 11.278 9.270 1.00 89.75 129 PRO A C 1
ATOM 993 O O . PRO A 1 129 ? -8.119 11.174 10.292 1.00 89.75 129 PRO A O 1
ATOM 996 N N . TRP A 1 130 ? -7.028 10.220 8.567 1.00 91.56 130 TRP A N 1
ATOM 997 C CA . TRP A 1 130 ? -7.362 8.847 8.915 1.00 91.56 130 TRP A CA 1
ATOM 998 C C . TRP A 1 130 ? -6.532 8.396 10.119 1.00 91.56 130 TRP A C 1
ATOM 1000 O O . TRP A 1 130 ? -7.086 8.056 11.170 1.00 91.56 130 TRP A O 1
ATOM 1010 N N . TYR A 1 131 ? -5.202 8.488 10.019 1.00 90.50 131 TYR A N 1
ATOM 1011 C CA . TYR A 1 131 ? -4.297 8.062 11.095 1.00 90.50 131 TYR A CA 1
ATOM 1012 C C . TYR A 1 131 ? -4.366 8.965 12.329 1.00 90.50 131 TYR A C 1
ATOM 1014 O O . TYR A 1 131 ? -4.248 8.474 13.451 1.00 90.50 131 TYR A O 1
ATOM 1022 N N . GLY A 1 132 ? -4.615 10.264 12.161 1.00 90.19 132 GLY A N 1
ATOM 1023 C CA . GLY A 1 132 ? -4.836 11.201 13.261 1.00 90.19 132 GLY A CA 1
ATOM 1024 C C . GLY A 1 132 ? -6.054 10.822 14.107 1.00 90.19 132 GLY A C 1
ATOM 1025 O O . GLY A 1 132 ? -5.974 10.839 15.337 1.00 90.19 132 GLY A O 1
ATOM 1026 N N . LYS A 1 133 ? -7.154 10.390 13.473 1.00 90.69 133 LYS A N 1
ATOM 1027 C CA . LYS A 1 133 ? -8.339 9.883 14.184 1.00 90.69 133 LYS A CA 1
ATOM 1028 C C . LYS A 1 133 ? -8.098 8.531 14.843 1.00 90.69 133 LYS A C 1
ATOM 1030 O O . LYS A 1 133 ? -8.539 8.338 15.976 1.00 90.69 133 LYS A O 1
ATOM 1035 N N . LEU A 1 134 ? -7.399 7.609 14.171 1.00 89.62 134 LEU A N 1
ATOM 1036 C CA . LEU A 1 134 ? -7.011 6.335 14.786 1.00 89.62 134 LEU A CA 1
ATOM 1037 C C . LEU A 1 134 ? -6.163 6.581 16.043 1.00 89.62 134 LEU A C 1
ATOM 1039 O O . LEU A 1 134 ? -6.439 6.014 17.098 1.00 89.62 134 LEU A O 1
ATOM 1043 N N . TRP A 1 135 ? -5.182 7.482 15.950 1.00 88.50 135 TRP A N 1
ATOM 1044 C CA . TRP A 1 135 ? -4.343 7.890 17.072 1.00 88.50 135 TRP A CA 1
ATOM 1045 C C . TRP A 1 135 ? -5.163 8.487 18.218 1.00 88.50 135 TRP A C 1
ATOM 1047 O O . TRP A 1 135 ? -5.007 8.066 19.363 1.00 88.50 135 TRP A O 1
ATOM 1057 N N . GLN A 1 136 ? -6.053 9.440 17.925 1.00 90.00 136 GLN A N 1
ATOM 1058 C CA . GLN A 1 136 ? -6.906 10.063 18.936 1.00 90.00 136 GLN A CA 1
ATOM 1059 C C . GLN A 1 136 ? -7.742 9.013 19.68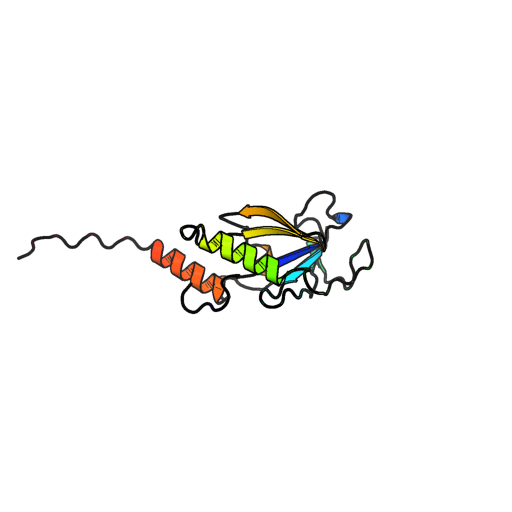2 1.00 90.00 136 GLN A C 1
ATOM 1061 O O . GLN A 1 136 ? -7.714 8.967 20.911 1.00 90.00 136 GLN A O 1
ATOM 1066 N N . ARG A 1 137 ? -8.395 8.106 18.948 1.00 87.94 137 ARG A N 1
ATOM 1067 C CA . ARG A 1 137 ? -9.183 7.011 19.527 1.00 87.94 137 ARG A CA 1
ATOM 1068 C C . ARG A 1 137 ? -8.333 6.076 20.392 1.00 87.94 137 ARG A C 1
ATOM 1070 O O . ARG A 1 137 ? -8.764 5.669 21.468 1.00 87.94 137 ARG A O 1
ATOM 1077 N N . ALA A 1 138 ? -7.127 5.733 19.941 1.00 87.38 138 ALA A N 1
ATOM 1078 C CA . ALA A 1 138 ? -6.213 4.885 20.704 1.00 87.38 138 ALA A CA 1
ATOM 1079 C C . ALA A 1 138 ? -5.768 5.550 22.020 1.00 87.38 138 ALA A C 1
ATOM 1081 O O . ALA A 1 138 ? -5.627 4.866 23.033 1.00 87.38 138 ALA A O 1
ATOM 1082 N N . VAL A 1 139 ? -5.571 6.873 22.025 1.00 88.06 139 VAL A N 1
ATOM 1083 C CA . VAL A 1 139 ? -5.264 7.647 23.240 1.00 88.06 139 VAL A CA 1
ATOM 1084 C C . VAL A 1 139 ? -6.463 7.696 24.186 1.00 88.06 139 VAL A C 1
ATOM 1086 O O . VAL A 1 139 ? -6.291 7.463 25.380 1.00 88.06 139 VAL A O 1
ATOM 1089 N N . GLU A 1 140 ? -7.668 7.943 23.673 1.00 88.62 140 GLU A N 1
ATOM 1090 C CA . GLU A 1 140 ? -8.907 7.967 24.467 1.00 88.62 140 GLU A CA 1
ATOM 1091 C C . GLU A 1 140 ? -9.143 6.631 25.187 1.00 88.62 140 GLU A C 1
ATOM 1093 O O . GLU A 1 140 ? -9.456 6.621 26.373 1.00 88.62 140 GLU A O 1
ATOM 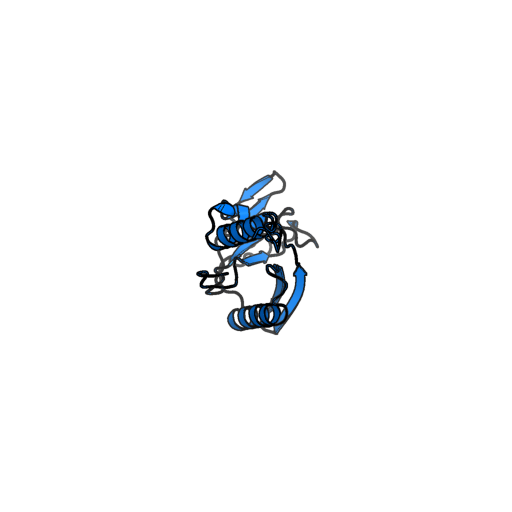1098 N N . LYS A 1 141 ? -8.880 5.498 24.522 1.00 83.75 141 LYS A N 1
ATOM 1099 C CA . LYS A 1 141 ? -8.960 4.159 25.134 1.00 83.75 141 LYS A CA 1
ATOM 1100 C C . LYS A 1 141 ? -7.947 3.906 26.251 1.00 83.75 141 LYS A C 1
ATOM 1102 O O . LYS A 1 141 ? -8.172 3.026 27.077 1.00 83.75 141 LYS A O 1
ATOM 1107 N N . LYS A 1 142 ? -6.816 4.617 26.251 1.00 79.44 142 LYS A N 1
ATOM 1108 C CA . LYS A 1 142 ? -5.776 4.497 27.284 1.00 79.44 142 LYS A CA 1
ATOM 1109 C C . LYS A 1 142 ? -6.043 5.379 28.501 1.00 79.44 142 LYS A C 1
ATOM 1111 O O . LYS A 1 142 ? -5.344 5.220 29.501 1.00 79.44 142 LYS A O 1
ATOM 1116 N N . GLN A 1 143 ? -7.000 6.309 28.438 1.00 65.94 143 GLN A N 1
ATOM 1117 C CA . GLN A 1 143 ? -7.375 7.073 29.623 1.00 65.94 143 GLN A CA 1
ATOM 1118 C C . GLN A 1 143 ? -7.961 6.116 30.670 1.00 65.94 143 GLN A C 1
ATOM 1120 O O . GLN A 1 143 ? -8.772 5.258 30.315 1.00 65.94 143 GLN A O 1
ATOM 1125 N N . PRO A 1 144 ? -7.541 6.216 31.944 1.00 60.56 144 PRO A N 1
ATOM 1126 C CA . PRO A 1 144 ? -8.064 5.344 32.981 1.00 60.56 144 PRO A CA 1
ATOM 1127 C C . PRO A 1 144 ? -9.583 5.504 33.042 1.00 60.56 144 PRO A C 1
ATOM 1129 O O . PRO A 1 144 ? -10.089 6.628 33.081 1.00 60.56 144 PRO A O 1
ATOM 1132 N N . LEU A 1 145 ? -10.299 4.376 33.047 1.00 59.56 145 LEU A N 1
ATOM 1133 C CA . LEU A 1 145 ? -11.721 4.355 33.379 1.00 59.56 145 LE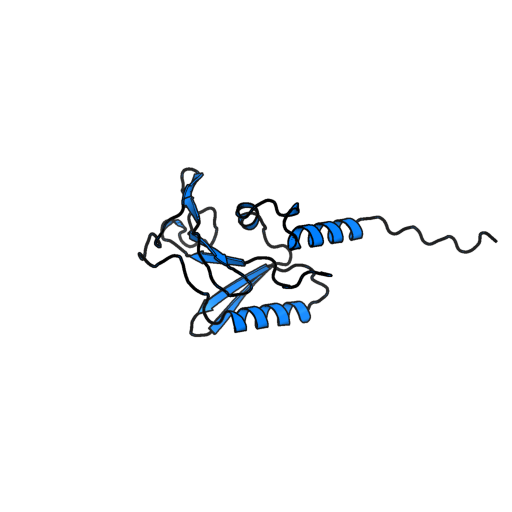U A CA 1
ATOM 1134 C C . LEU A 1 145 ? -11.889 5.148 34.677 1.00 59.56 145 LEU A C 1
ATOM 1136 O O . LEU A 1 145 ? -11.179 4.876 35.651 1.00 59.56 145 LEU A O 1
ATOM 1140 N N . GLN A 1 146 ? -12.784 6.142 34.691 1.00 58.09 146 GLN A N 1
ATOM 1141 C CA . GLN A 1 146 ? -13.135 6.783 35.954 1.00 58.09 146 GLN A CA 1
ATOM 1142 C C . GLN A 1 146 ? -13.555 5.672 36.923 1.00 58.09 146 GLN A C 1
ATOM 1144 O O . GLN A 1 146 ? -14.339 4.801 36.525 1.00 58.09 146 GLN A O 1
ATOM 1149 N N . PRO A 1 147 ? -13.016 5.641 38.155 1.00 57.72 147 PRO A N 1
ATOM 1150 C CA . PRO A 1 147 ? -13.467 4.661 39.123 1.00 57.72 147 PRO A CA 1
ATOM 1151 C C . PRO A 1 147 ? -14.987 4.811 39.265 1.00 57.72 147 PRO A C 1
ATOM 1153 O O . PRO A 1 147 ? -15.478 5.946 39.253 1.00 57.72 147 PRO A O 1
ATOM 1156 N N . PRO A 1 148 ? -15.742 3.701 39.348 1.00 62.41 148 PRO A N 1
ATOM 1157 C CA . PRO A 1 148 ? -17.187 3.777 39.495 1.00 62.41 148 PRO A CA 1
ATOM 1158 C C . PRO A 1 148 ? -17.519 4.693 40.674 1.00 62.41 148 PRO A C 1
ATOM 1160 O O . PRO A 1 148 ? -16.892 4.600 41.734 1.00 62.41 148 PRO A O 1
ATOM 1163 N N . SER A 1 149 ? -18.477 5.601 40.474 1.00 66.25 149 SER A N 1
ATOM 1164 C CA . SER A 1 149 ? -18.986 6.462 41.540 1.00 66.25 149 SER A CA 1
ATOM 1165 C C . SER A 1 149 ? -19.358 5.582 42.728 1.00 66.25 149 SER A C 1
ATOM 1167 O O . SER A 1 149 ? -20.122 4.626 42.560 1.00 66.25 149 SER A O 1
ATOM 1169 N N . ARG A 1 150 ? -18.796 5.869 43.909 1.00 61.38 150 ARG A N 1
ATOM 1170 C CA . ARG A 1 150 ? -19.152 5.142 45.129 1.00 61.38 150 ARG A CA 1
ATOM 1171 C C . ARG A 1 150 ? -20.665 5.235 45.299 1.00 61.38 150 ARG A C 1
ATOM 1173 O O . ARG A 1 150 ? -21.220 6.325 45.390 1.00 61.38 150 ARG A O 1
ATOM 1180 N N . ILE A 1 151 ? -21.326 4.084 45.286 1.00 56.25 151 ILE A N 1
ATOM 1181 C CA . ILE A 1 151 ? -22.725 3.989 45.679 1.00 56.25 151 ILE A CA 1
ATOM 1182 C C . ILE A 1 151 ? -22.745 4.261 47.185 1.00 56.25 151 ILE A C 1
ATOM 1184 O O . ILE A 1 151 ? -22.236 3.442 47.947 1.00 56.25 151 ILE A O 1
ATOM 1188 N N . GLY A 1 152 ? -23.298 5.405 47.589 1.00 58.31 152 GLY A N 1
ATOM 1189 C CA . GLY A 1 152 ? -23.633 5.681 48.988 1.00 58.31 152 GLY A CA 1
ATOM 1190 C C . GLY A 1 152 ? -22.898 6.840 49.658 1.00 58.31 152 GLY A C 1
ATOM 1191 O O . GLY A 1 152 ? -22.377 6.644 50.747 1.00 58.31 152 GLY A O 1
ATOM 1192 N N . ASP A 1 153 ? -22.926 8.034 49.062 1.00 52.03 153 ASP A N 1
ATOM 1193 C CA . ASP A 1 153 ? -22.848 9.284 49.833 1.00 52.03 153 ASP A CA 1
ATOM 1194 C C . ASP A 1 153 ? -24.227 9.969 49.754 1.00 52.03 153 ASP A C 1
ATOM 1196 O O . ASP A 1 153 ? -24.463 10.859 48.935 1.00 52.03 153 ASP A O 1
ATOM 1200 N N . SER A 1 154 ? -25.170 9.473 50.557 1.00 52.44 154 SER A N 1
ATOM 1201 C CA . SER A 1 154 ? -26.464 10.102 50.856 1.00 52.44 154 SER A CA 1
ATOM 1202 C C . SER A 1 154 ? -26.792 9.905 52.324 1.00 52.44 154 SER A C 1
ATOM 1204 O O . SER A 1 154 ? -26.738 8.722 52.737 1.00 52.44 154 SER A O 1
#

Secondary structure (DSSP, 8-state):
-TT-S-S---EEEEE--GGGTT---GGGT-EEEEE-TTT-EEEEEEEE-TTS-EE--SB-TTT--BS-EE-TTHHHHHHHHHHHHHH-TT----EEEEEEETTEEEEEEEESS---HHHHHTS-GGGSHHHHHHHHHHHHHHSPPPPPPPS---